Protein AF-A0A935FIL4-F1 (afdb_monomer)

Structure (mmCIF, N/CA/C/O backbone):
data_AF-A0A935FIL4-F1
#
_entry.id   AF-A0A935FIL4-F1
#
loop_
_atom_site.group_PDB
_atom_site.id
_atom_site.type_symbol
_atom_site.label_atom_id
_atom_site.label_alt_id
_atom_site.label_comp_id
_atom_site.label_asym_id
_atom_site.label_entity_id
_atom_site.label_seq_id
_atom_site.pdbx_PDB_ins_code
_atom_site.Cartn_x
_atom_site.Cartn_y
_atom_site.Cartn_z
_atom_site.occupancy
_atom_site.B_iso_or_equiv
_atom_site.auth_seq_id
_atom_site.auth_comp_id
_atom_site.auth_asym_id
_atom_site.auth_atom_id
_atom_site.pdbx_PDB_model_num
ATOM 1 N N . MET A 1 1 ? 14.443 2.034 -23.761 1.00 51.94 1 MET A N 1
ATOM 2 C CA . MET A 1 1 ? 15.794 1.914 -24.346 1.00 51.94 1 MET A CA 1
ATOM 3 C C . MET A 1 1 ? 15.683 1.045 -25.595 1.00 51.94 1 MET A C 1
ATOM 5 O O . MET A 1 1 ? 15.035 0.009 -25.511 1.00 51.94 1 MET A O 1
ATOM 9 N N . ARG A 1 2 ? 16.172 1.490 -26.761 1.00 58.38 2 ARG A N 1
ATOM 10 C CA . ARG A 1 2 ? 16.158 0.664 -27.987 1.00 58.38 2 ARG A CA 1
ATOM 11 C C . ARG A 1 2 ? 17.306 -0.360 -27.886 1.00 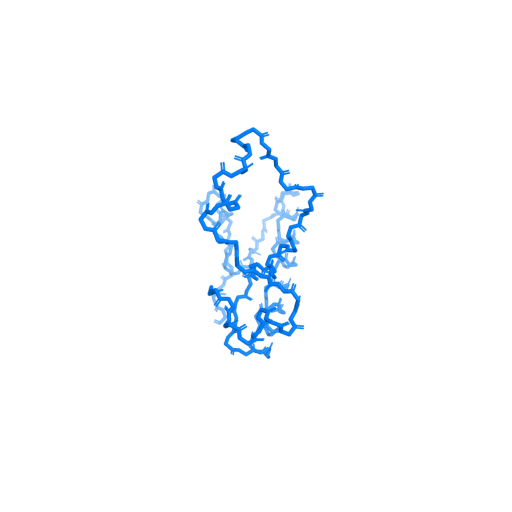58.38 2 ARG A C 1
ATOM 13 O O . ARG A 1 2 ? 18.395 0.067 -27.512 1.00 58.38 2 ARG A O 1
ATOM 20 N N . PRO A 1 3 ? 17.091 -1.656 -28.186 1.00 69.00 3 PRO A N 1
ATOM 21 C CA . PRO A 1 3 ? 18.144 -2.673 -28.083 1.00 69.00 3 PRO A CA 1
ATOM 22 C C . PRO A 1 3 ? 19.322 -2.333 -28.999 1.00 69.00 3 PRO A C 1
ATOM 24 O O . PRO A 1 3 ? 19.115 -1.733 -30.060 1.00 69.00 3 PRO A O 1
ATOM 27 N N . SER A 1 4 ? 20.541 -2.711 -28.617 1.00 77.38 4 SER A N 1
ATOM 28 C CA . SER A 1 4 ? 21.748 -2.459 -29.420 1.00 77.38 4 SER A CA 1
ATOM 29 C C . SER A 1 4 ? 21.718 -3.237 -30.751 1.00 77.38 4 SER A C 1
ATOM 31 O O . SER A 1 4 ? 20.958 -4.191 -30.919 1.00 77.38 4 SER A O 1
ATOM 33 N N . SER A 1 5 ? 22.523 -2.840 -31.748 1.00 76.75 5 SER A N 1
ATOM 34 C CA . SER A 1 5 ? 22.535 -3.526 -33.060 1.00 76.75 5 SER A CA 1
ATOM 35 C C . SER A 1 5 ? 22.870 -5.020 -32.936 1.00 76.75 5 SER A C 1
ATOM 37 O O . SER A 1 5 ? 22.228 -5.863 -33.561 1.00 76.75 5 SER A O 1
ATOM 39 N N . ARG A 1 6 ? 23.813 -5.348 -32.045 1.00 78.94 6 ARG A N 1
ATOM 40 C CA . ARG A 1 6 ? 24.246 -6.724 -31.769 1.00 78.94 6 ARG A CA 1
ATOM 41 C C . ARG A 1 6 ? 23.154 -7.550 -31.085 1.00 78.94 6 ARG A C 1
ATOM 43 O O . ARG A 1 6 ? 22.956 -8.707 -31.438 1.00 78.94 6 ARG A O 1
ATOM 50 N N . GLU A 1 7 ? 22.410 -6.961 -30.149 1.00 80.75 7 GLU A N 1
ATOM 51 C CA . GLU A 1 7 ? 21.262 -7.625 -29.508 1.00 80.75 7 GLU A CA 1
ATOM 52 C C . GLU A 1 7 ? 20.149 -7.950 -30.503 1.00 80.75 7 GLU A C 1
ATOM 54 O O . GLU A 1 7 ? 19.540 -9.017 -30.426 1.00 80.75 7 GLU A O 1
ATOM 59 N N . ARG A 1 8 ? 19.886 -7.049 -31.458 1.00 81.88 8 ARG A N 1
ATOM 60 C CA . ARG A 1 8 ? 18.891 -7.287 -32.509 1.00 81.88 8 ARG A CA 1
ATOM 61 C C . ARG A 1 8 ? 19.303 -8.435 -33.423 1.00 81.88 8 ARG A C 1
ATOM 63 O O . ARG A 1 8 ? 18.491 -9.324 -33.647 1.00 81.88 8 ARG A O 1
ATOM 70 N N . GLN A 1 9 ? 20.562 -8.451 -33.865 1.00 80.06 9 GLN A N 1
ATOM 71 C CA . GLN A 1 9 ? 21.111 -9.528 -34.696 1.00 80.06 9 GLN A CA 1
ATOM 72 C C . GLN A 1 9 ? 21.028 -10.890 -33.998 1.00 80.06 9 GLN A C 1
ATOM 74 O O . GLN A 1 9 ? 20.522 -11.840 -34.585 1.00 80.06 9 GLN A O 1
ATOM 79 N N . ARG A 1 10 ? 21.436 -10.976 -32.723 1.00 81.69 10 ARG A N 1
ATOM 80 C CA . ARG A 1 10 ? 21.333 -12.216 -31.930 1.00 81.69 10 ARG A CA 1
ATOM 81 C C . ARG A 1 10 ? 19.894 -12.700 -31.758 1.00 81.69 10 ARG A C 1
ATOM 83 O O . ARG A 1 10 ? 19.658 -13.897 -31.719 1.00 81.69 10 ARG A O 1
ATOM 90 N N . ALA A 1 11 ? 18.943 -11.775 -31.662 1.00 81.00 11 ALA A N 1
ATOM 91 C CA . ALA A 1 11 ? 17.521 -12.083 -31.552 1.00 81.00 11 ALA A CA 1
ATOM 92 C C . ALA A 1 11 ? 16.814 -12.241 -32.915 1.00 81.00 11 ALA A C 1
ATOM 94 O O . ALA A 1 11 ? 15.587 -12.267 -32.941 1.00 81.00 11 ALA A O 1
ATOM 95 N N . GLY A 1 12 ? 17.549 -12.261 -34.037 1.00 81.31 12 GLY A N 1
ATOM 96 C CA . GLY A 1 12 ? 16.982 -12.385 -35.386 1.00 81.31 12 GLY A CA 1
ATOM 97 C C . GLY A 1 12 ? 16.095 -11.211 -35.825 1.00 81.31 12 GLY A C 1
ATOM 98 O O . GLY A 1 12 ? 15.312 -11.340 -36.760 1.00 81.31 12 GLY A O 1
ATOM 99 N N . ARG A 1 13 ? 16.180 -10.057 -35.152 1.00 80.06 13 ARG A N 1
ATOM 100 C CA . ARG A 1 13 ? 15.348 -8.876 -35.428 1.00 80.06 13 ARG A CA 1
ATOM 101 C C . ARG A 1 13 ? 16.076 -7.915 -36.367 1.00 80.06 13 ARG A C 1
ATOM 103 O O . ARG A 1 13 ? 17.179 -7.464 -36.064 1.00 80.06 13 ARG A O 1
ATOM 110 N N . SER A 1 14 ? 15.439 -7.534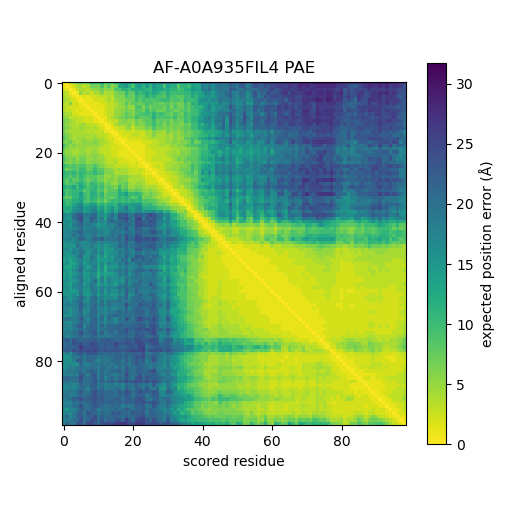 -37.472 1.00 83.44 14 SER A N 1
ATOM 111 C CA . SER A 1 14 ? 15.957 -6.538 -38.421 1.00 83.44 14 SER A CA 1
ATOM 112 C C . SER A 1 14 ? 15.272 -5.179 -38.266 1.00 83.44 14 SER A C 1
ATOM 114 O O . SER A 1 14 ? 14.104 -5.095 -37.893 1.00 83.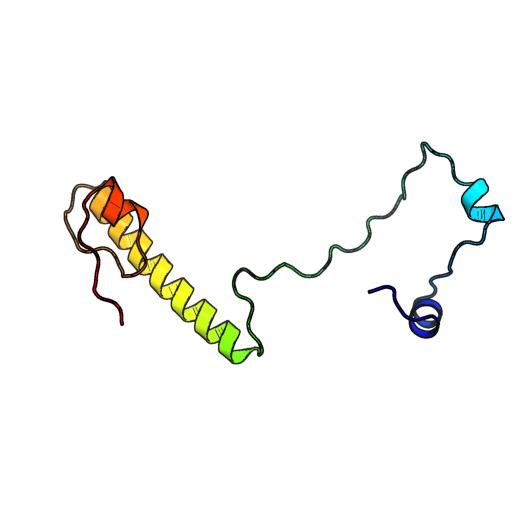44 14 SER A O 1
ATOM 116 N N . VAL A 1 15 ? 15.985 -4.098 -38.595 1.00 85.19 15 VAL A N 1
ATOM 117 C CA . VAL A 1 15 ? 15.388 -2.760 -38.734 1.00 85.19 15 VAL A CA 1
ATOM 118 C C . VAL A 1 15 ? 14.875 -2.614 -40.163 1.00 85.19 15 VAL A C 1
ATOM 120 O O . VAL A 1 15 ? 15.626 -2.852 -41.106 1.00 85.19 15 VAL A O 1
ATOM 123 N N . LEU A 1 16 ? 13.609 -2.231 -40.325 1.00 86.31 16 LEU A N 1
ATOM 124 C CA . LEU A 1 16 ? 13.025 -2.017 -41.648 1.00 86.31 16 LEU A CA 1
ATOM 125 C C . LEU A 1 16 ? 13.654 -0.794 -42.325 1.00 86.31 16 LEU A C 1
ATOM 127 O O . LEU A 1 16 ? 13.789 0.270 -41.719 1.00 86.31 16 LEU A O 1
ATOM 131 N N . GLY A 1 17 ? 14.012 -0.940 -43.599 1.00 88.00 17 GLY A N 1
ATOM 132 C CA . GLY A 1 17 ? 14.500 0.166 -44.425 1.00 88.00 17 GLY A CA 1
ATOM 133 C C . GLY A 1 17 ? 13.360 0.998 -45.024 1.00 88.00 17 GLY A C 1
ATOM 134 O O . GLY A 1 17 ? 12.221 0.538 -45.114 1.00 88.00 17 GLY A O 1
ATOM 135 N N . ARG A 1 18 ? 13.674 2.199 -45.532 1.00 92.06 18 ARG A N 1
ATOM 136 C CA . ARG A 1 18 ? 12.708 3.151 -46.129 1.00 92.06 18 ARG A CA 1
ATOM 137 C C . ARG A 1 18 ? 11.680 2.492 -47.062 1.00 92.06 18 ARG A C 1
ATOM 139 O O . ARG A 1 18 ? 10.485 2.708 -46.906 1.00 92.06 18 ARG A O 1
ATOM 146 N N . ARG A 1 19 ? 12.127 1.662 -48.015 1.00 90.75 19 ARG A N 1
ATOM 147 C CA . ARG A 1 19 ? 11.243 0.979 -48.987 1.00 90.75 19 ARG A CA 1
ATOM 148 C C . ARG A 1 19 ? 10.251 0.009 -48.340 1.00 90.75 19 ARG A C 1
ATOM 150 O O . ARG A 1 19 ? 9.196 -0.247 -48.902 1.00 90.75 19 ARG A O 1
ATOM 157 N N . GLN A 1 20 ? 10.609 -0.604 -47.216 1.00 86.38 20 GLN A N 1
ATOM 158 C CA . GLN A 1 20 ? 9.718 -1.520 -46.502 1.00 86.38 20 GLN A CA 1
ATOM 159 C C . GLN A 1 20 ? 8.694 -0.749 -45.674 1.00 86.38 20 GLN A C 1
ATOM 161 O O . GLN A 1 20 ? 7.535 -1.137 -45.679 1.00 86.38 20 GLN A O 1
ATOM 166 N N . VAL A 1 21 ? 9.091 0.371 -45.063 1.00 87.19 21 VAL A N 1
ATOM 167 C CA . VAL A 1 21 ? 8.169 1.271 -44.350 1.00 87.19 21 VAL A CA 1
ATOM 168 C C . VAL A 1 21 ? 7.104 1.822 -45.298 1.00 87.19 21 VAL A C 1
ATOM 170 O O . VAL A 1 21 ? 5.922 1.729 -45.005 1.00 87.19 21 VAL A O 1
ATOM 173 N N . LEU A 1 22 ? 7.504 2.309 -46.477 1.00 90.75 22 LEU A N 1
ATOM 174 C CA . LEU A 1 22 ? 6.564 2.856 -47.466 1.00 90.75 22 LEU A CA 1
ATOM 175 C C . LEU A 1 22 ? 5.602 1.814 -48.061 1.00 90.75 22 LEU A C 1
ATOM 177 O O . LEU A 1 22 ? 4.588 2.190 -48.635 1.00 90.75 22 LEU A O 1
ATOM 181 N N . ARG A 1 23 ? 5.914 0.517 -47.948 1.00 90.62 23 ARG A N 1
ATOM 182 C CA . ARG A 1 23 ? 5.025 -0.573 -48.381 1.00 90.62 23 ARG A CA 1
ATOM 183 C C . ARG A 1 23 ? 4.014 -0.988 -47.313 1.00 90.62 23 ARG A C 1
ATOM 185 O O . ARG A 1 23 ? 3.138 -1.794 -47.610 1.00 90.62 23 ARG A O 1
ATOM 192 N N . GLN A 1 24 ? 4.135 -0.493 -46.081 1.00 88.94 24 GLN A N 1
ATOM 193 C CA . GLN A 1 24 ? 3.165 -0.794 -45.033 1.00 88.94 24 GLN A CA 1
ATOM 194 C C . GLN A 1 24 ? 1.870 -0.027 -45.295 1.00 88.94 24 GLN A C 1
ATOM 196 O O . GLN A 1 24 ? 1.885 1.172 -45.560 1.00 88.94 24 GLN A O 1
ATOM 201 N N . SER A 1 25 ? 0.741 -0.728 -45.209 1.00 87.69 25 SER A N 1
ATOM 202 C CA . SER A 1 25 ? -0.571 -0.090 -45.277 1.00 87.69 25 SER A CA 1
ATOM 203 C C . SER A 1 25 ? -0.847 0.665 -43.980 1.00 87.69 25 SER A C 1
ATOM 205 O O . SER A 1 25 ? -0.645 0.120 -42.892 1.00 87.69 25 SER A O 1
ATOM 207 N N . ALA A 1 26 ? -1.382 1.882 -44.096 1.00 85.31 26 ALA A N 1
ATOM 208 C CA . ALA A 1 26 ? -1.806 2.693 -42.955 1.00 85.31 26 ALA A CA 1
ATOM 209 C C . ALA A 1 26 ? -2.925 2.035 -42.125 1.00 85.31 26 ALA A C 1
ATOM 211 O O . ALA A 1 26 ? -3.092 2.362 -40.955 1.00 85.31 26 ALA A O 1
ATOM 212 N N . PHE A 1 27 ? -3.663 1.091 -42.716 1.00 90.12 27 PHE A N 1
ATOM 213 C CA . PHE A 1 27 ? -4.745 0.353 -42.057 1.00 90.12 27 PHE A CA 1
ATOM 214 C C . PHE A 1 27 ? -4.311 -1.024 -41.540 1.00 90.12 27 PHE A C 1
ATOM 216 O O . PHE A 1 27 ? -5.121 -1.754 -40.973 1.00 90.12 27 PHE A O 1
ATOM 223 N N . SER A 1 28 ? -3.052 -1.415 -41.759 1.00 85.69 28 SER A N 1
ATOM 224 C CA . SER A 1 28 ? -2.546 -2.695 -41.264 1.00 85.69 28 SER A CA 1
ATOM 225 C C . SER A 1 28 ? -2.165 -2.614 -39.788 1.00 85.69 28 SER A C 1
ATOM 227 O O . SER A 1 28 ? -1.712 -1.581 -39.299 1.00 85.69 28 SER A O 1
ATOM 229 N N . SER A 1 29 ? -2.318 -3.734 -39.086 1.00 79.75 29 SER A N 1
ATOM 230 C CA . SER A 1 29 ? -1.892 -3.894 -37.699 1.00 79.75 29 SER A CA 1
ATOM 231 C C . SER A 1 29 ? -0.974 -5.116 -37.584 1.00 79.75 29 SER A C 1
ATOM 233 O O . SER A 1 29 ? -1.146 -6.072 -38.349 1.00 79.75 29 SER A O 1
ATOM 235 N N . PRO A 1 30 ? 0.015 -5.124 -36.672 1.00 81.50 30 PRO A N 1
ATOM 236 C CA . PRO A 1 30 ? 0.847 -6.297 -36.437 1.00 81.50 30 PRO A CA 1
ATOM 237 C C . PRO A 1 30 ? -0.005 -7.508 -36.034 1.00 81.50 30 PRO A C 1
ATOM 239 O O . PRO A 1 30 ? -0.817 -7.421 -35.117 1.00 81.50 30 PRO A O 1
ATOM 242 N N . GLY A 1 31 ? 0.227 -8.661 -36.665 1.00 81.50 31 GLY A N 1
ATOM 243 C CA . GLY A 1 31 ? -0.445 -9.919 -36.304 1.00 81.50 31 GLY A CA 1
ATOM 244 C C . GLY A 1 31 ? 0.044 -10.543 -34.989 1.00 81.50 31 GLY A C 1
ATOM 245 O O . GLY A 1 31 ? -0.502 -11.541 -34.536 1.00 81.50 31 GLY A O 1
ATOM 246 N N . SER A 1 32 ? 1.083 -9.972 -34.375 1.00 79.88 32 SER A N 1
ATOM 247 C CA . SER A 1 32 ? 1.700 -10.461 -33.142 1.00 79.88 32 SER A CA 1
ATOM 248 C C . SER A 1 32 ? 1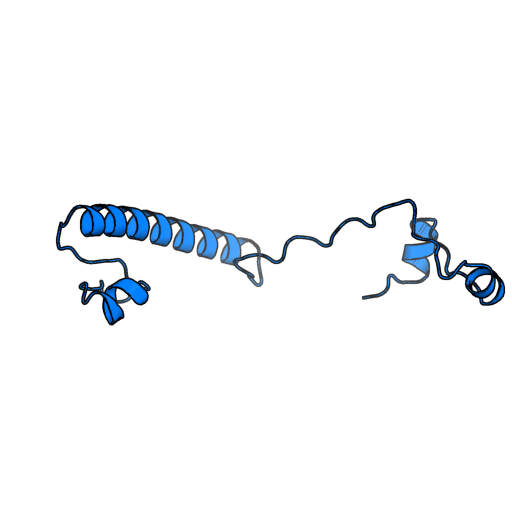.692 -9.389 -32.059 1.00 79.88 32 SER A C 1
ATOM 250 O O . SER A 1 32 ? 2.021 -8.233 -32.330 1.00 79.88 32 SER A O 1
ATOM 252 N N . CYS A 1 33 ? 1.426 -9.780 -30.815 1.00 77.75 33 CYS A N 1
ATOM 253 C CA . CYS A 1 33 ? 1.581 -8.898 -29.663 1.00 77.75 33 CYS A CA 1
ATOM 254 C C . CYS A 1 33 ? 3.025 -8.926 -29.143 1.00 77.75 33 CYS A C 1
ATOM 256 O O . CYS A 1 33 ? 3.566 -9.992 -28.853 1.00 77.75 33 CYS A O 1
ATOM 258 N N . GLU A 1 34 ? 3.640 -7.754 -28.971 1.00 77.62 34 GLU A N 1
ATOM 259 C CA . GLU A 1 34 ? 4.914 -7.654 -28.257 1.00 77.62 34 GLU A CA 1
ATOM 260 C C . GLU A 1 34 ? 4.702 -7.996 -26.766 1.00 77.62 34 GLU A C 1
ATOM 262 O O . GLU A 1 34 ? 3.707 -7.551 -26.176 1.00 77.62 34 GLU A O 1
ATOM 267 N N . PRO A 1 35 ? 5.608 -8.763 -26.123 1.00 75.12 35 PRO A N 1
ATOM 268 C CA . PRO A 1 35 ? 5.528 -9.020 -24.692 1.00 75.12 35 PRO A CA 1
ATOM 269 C C . PRO A 1 35 ? 5.476 -7.707 -23.910 1.00 75.12 35 PRO A C 1
ATOM 271 O O . PRO A 1 35 ? 6.332 -6.831 -24.071 1.00 75.12 35 PRO A O 1
ATOM 274 N N . ARG A 1 36 ? 4.474 -7.559 -23.035 1.00 75.50 36 ARG A N 1
ATOM 275 C CA . ARG A 1 36 ? 4.390 -6.379 -22.170 1.00 75.50 36 ARG A CA 1
ATOM 276 C C . ARG A 1 36 ? 5.618 -6.328 -21.262 1.00 75.50 36 ARG A C 1
ATOM 278 O O . ARG A 1 36 ? 6.104 -7.352 -20.784 1.00 75.50 36 ARG A O 1
ATOM 285 N N . ARG A 1 37 ? 6.121 -5.116 -21.024 1.00 72.62 37 ARG A N 1
ATOM 286 C CA . ARG A 1 37 ? 7.225 -4.890 -20.083 1.00 72.62 37 ARG A CA 1
ATOM 287 C C . ARG A 1 37 ? 6.836 -5.404 -18.691 1.00 72.62 37 ARG A C 1
ATOM 289 O O . ARG A 1 37 ? 5.656 -5.414 -18.343 1.00 72.62 37 ARG A O 1
ATOM 296 N N . GLN A 1 38 ? 7.847 -5.819 -17.925 1.00 62.16 38 GLN A N 1
ATOM 297 C CA . GLN A 1 38 ? 7.713 -6.291 -16.543 1.00 62.16 38 GLN A CA 1
ATOM 298 C C . GLN A 1 38 ? 6.837 -5.333 -15.707 1.00 62.16 38 GLN A C 1
ATOM 300 O O . GLN A 1 38 ? 6.869 -4.120 -15.941 1.00 62.16 38 GLN A O 1
ATOM 305 N N . PRO A 1 39 ? 6.059 -5.856 -14.742 1.00 57.16 39 PRO A N 1
ATOM 306 C CA . PRO A 1 39 ? 5.098 -5.071 -13.977 1.00 57.16 39 PRO A CA 1
ATOM 307 C C . PRO A 1 39 ? 5.757 -3.874 -13.284 1.00 57.16 39 PRO A C 1
ATOM 309 O O . PRO A 1 39 ? 6.820 -4.011 -12.682 1.00 57.16 39 PRO A O 1
ATOM 312 N N . SER A 1 40 ? 5.088 -2.715 -13.332 1.00 60.31 40 SER A N 1
ATOM 313 C CA . SER A 1 40 ? 5.428 -1.553 -12.505 1.00 60.31 40 SER A CA 1
ATOM 314 C C . SER A 1 40 ? 5.170 -1.930 -11.042 1.00 60.31 40 SER A C 1
ATOM 316 O O . SER A 1 40 ? 4.012 -2.153 -10.669 1.00 60.31 40 SER A O 1
ATOM 318 N N . PRO A 1 41 ? 6.213 -2.140 -10.222 1.00 70.75 41 PRO A N 1
ATOM 319 C CA . PRO A 1 41 ? 6.025 -2.744 -8.918 1.00 70.75 41 PRO A CA 1
ATOM 320 C C . PRO A 1 41 ? 5.339 -1.742 -7.984 1.00 70.75 41 PRO A C 1
ATOM 322 O O . PRO A 1 41 ? 5.784 -0.608 -7.855 1.00 70.75 41 PRO A O 1
ATOM 325 N N . ARG A 1 42 ? 4.298 -2.184 -7.261 1.00 75.56 42 ARG A N 1
ATOM 326 C CA . ARG A 1 42 ? 3.634 -1.384 -6.207 1.00 75.56 42 ARG A CA 1
ATOM 327 C C . ARG A 1 42 ? 4.623 -0.845 -5.163 1.00 75.56 42 ARG A C 1
ATOM 329 O O . ARG A 1 42 ? 4.380 0.197 -4.571 1.00 75.56 42 ARG A O 1
ATOM 336 N N . VAL A 1 43 ? 5.722 -1.566 -4.951 1.00 81.94 43 VAL A N 1
ATOM 337 C CA . VAL A 1 43 ? 6.863 -1.140 -4.142 1.00 81.94 43 VAL A CA 1
ATOM 338 C C . VAL A 1 43 ? 8.123 -1.307 -4.984 1.00 81.94 43 VAL A C 1
ATOM 340 O O . VAL A 1 43 ? 8.536 -2.438 -5.275 1.00 81.94 43 VAL A O 1
ATOM 343 N N . ALA A 1 44 ? 8.710 -0.185 -5.395 1.00 80.31 44 ALA A N 1
ATOM 344 C CA . ALA A 1 44 ? 10.052 -0.146 -5.959 1.00 80.31 44 ALA A CA 1
ATOM 345 C C . ALA A 1 44 ? 11.081 -0.166 -4.817 1.00 80.31 44 ALA A C 1
ATOM 347 O O . ALA A 1 44 ? 10.866 0.442 -3.773 1.00 80.31 44 ALA A O 1
ATOM 348 N N . GLY A 1 45 ? 12.193 -0.874 -5.005 1.00 79.31 45 GLY A N 1
ATOM 349 C CA . GLY A 1 45 ? 13.291 -0.917 -4.042 1.00 79.31 45 GLY A CA 1
ATOM 350 C C . GLY A 1 45 ? 14.622 -1.025 -4.773 1.00 79.31 45 GLY A C 1
ATOM 351 O O . GLY A 1 45 ? 14.698 -1.703 -5.797 1.00 79.31 45 GLY A O 1
ATOM 352 N N . GLY A 1 46 ? 15.658 -0.359 -4.255 1.00 81.00 46 GLY A N 1
ATOM 353 C CA . GLY A 1 46 ? 17.002 -0.370 -4.851 1.00 81.00 46 GLY A CA 1
ATOM 354 C C . GLY A 1 46 ? 17.685 -1.742 -4.814 1.00 81.00 46 GLY A C 1
ATOM 355 O O . GLY A 1 46 ? 18.620 -1.989 -5.566 1.00 81.00 46 GLY A O 1
ATOM 356 N N . ASN A 1 47 ? 17.197 -2.658 -3.973 1.00 86.31 47 ASN A N 1
ATOM 357 C CA . ASN A 1 47 ? 17.617 -4.053 -3.942 1.00 86.31 47 ASN A CA 1
ATOM 358 C C . ASN A 1 47 ? 16.439 -4.981 -3.573 1.00 86.31 47 ASN A C 1
ATOM 360 O O . ASN A 1 47 ? 15.377 -4.537 -3.122 1.00 86.31 47 ASN A O 1
ATOM 364 N N . LYS A 1 48 ? 16.629 -6.291 -3.779 1.00 86.31 48 LYS A N 1
ATOM 365 C CA . LYS A 1 48 ? 15.599 -7.319 -3.544 1.00 86.31 48 LYS A CA 1
ATOM 366 C C . LYS A 1 48 ? 15.143 -7.375 -2.081 1.00 86.31 48 LYS A C 1
ATOM 368 O O . LYS A 1 48 ? 13.949 -7.528 -1.838 1.00 86.31 48 LYS A O 1
ATOM 373 N N . TRP A 1 49 ? 16.065 -7.247 -1.131 1.00 91.25 49 TRP A N 1
ATOM 374 C CA . TRP A 1 49 ? 15.783 -7.385 0.301 1.00 91.25 49 TRP A CA 1
ATOM 375 C C . TRP A 1 49 ? 14.936 -6.237 0.840 1.00 91.25 49 TRP A C 1
ATOM 377 O O . TRP A 1 49 ? 13.883 -6.488 1.419 1.00 91.25 49 TRP A O 1
ATOM 387 N N . ALA A 1 50 ? 15.313 -4.997 0.529 1.00 88.81 50 ALA A N 1
ATOM 388 C CA . ALA A 1 50 ? 14.543 -3.803 0.867 1.00 88.81 50 ALA A CA 1
ATOM 389 C C . ALA A 1 50 ? 13.116 -3.881 0.308 1.00 88.81 50 ALA A C 1
ATOM 391 O O . ALA A 1 50 ? 12.148 -3.494 0.961 1.00 88.81 50 ALA A O 1
ATOM 392 N N . ARG A 1 51 ? 12.959 -4.449 -0.895 1.00 90.31 51 ARG A N 1
ATOM 393 C CA . ARG A 1 51 ? 11.635 -4.669 -1.482 1.00 90.31 51 ARG A CA 1
ATOM 394 C C . ARG A 1 51 ? 10.830 -5.733 -0.733 1.00 90.31 51 ARG A C 1
ATOM 396 O O . ARG A 1 51 ? 9.638 -5.531 -0.525 1.00 90.31 51 ARG A O 1
ATOM 403 N N . ILE A 1 52 ? 11.442 -6.856 -0.357 1.00 91.00 52 ILE A N 1
ATOM 404 C CA . ILE A 1 52 ? 10.764 -7.914 0.413 1.00 91.00 52 ILE A CA 1
ATOM 405 C C . ILE A 1 52 ? 10.297 -7.366 1.762 1.00 91.00 52 ILE A C 1
ATOM 407 O O . ILE A 1 52 ? 9.143 -7.567 2.133 1.00 91.00 52 ILE A O 1
ATOM 411 N N . GLU A 1 53 ? 11.156 -6.624 2.454 1.00 93.38 53 GLU A N 1
ATOM 412 C CA . GLU A 1 53 ? 10.834 -6.017 3.741 1.00 93.38 53 GLU A CA 1
ATOM 413 C C . GLU A 1 53 ? 9.678 -5.014 3.624 1.00 93.38 53 GLU A C 1
ATOM 415 O O . GLU A 1 53 ? 8.700 -5.088 4.368 1.00 93.38 53 GLU A O 1
ATOM 420 N N . ALA A 1 54 ? 9.732 -4.120 2.637 1.00 92.00 54 ALA A N 1
ATOM 421 C CA . ALA A 1 54 ? 8.666 -3.152 2.408 1.00 92.00 54 ALA A CA 1
ATOM 422 C C . ALA A 1 54 ? 7.332 -3.824 2.021 1.00 92.00 54 ALA A C 1
ATOM 424 O O . ALA A 1 54 ? 6.268 -3.386 2.462 1.00 92.00 54 ALA A O 1
ATOM 425 N N . LEU A 1 55 ? 7.367 -4.923 1.259 1.00 93.00 55 LEU A N 1
ATOM 426 C CA . LEU A 1 55 ? 6.175 -5.729 0.976 1.00 93.00 55 LEU A CA 1
ATOM 427 C C . LEU A 1 55 ? 5.624 -6.413 2.233 1.00 93.00 55 LEU A C 1
ATOM 429 O O . LEU A 1 55 ? 4.404 -6.473 2.394 1.00 93.00 55 LEU A O 1
ATOM 433 N N . ALA A 1 56 ? 6.490 -6.900 3.124 1.00 94.00 56 ALA A N 1
ATOM 434 C CA . ALA A 1 56 ? 6.076 -7.493 4.392 1.00 94.00 56 ALA A CA 1
ATOM 435 C C . ALA A 1 56 ? 5.381 -6.456 5.288 1.00 94.00 56 ALA A C 1
ATOM 437 O O . ALA A 1 56 ? 4.264 -6.700 5.743 1.00 94.00 56 ALA A O 1
ATOM 438 N N . ARG A 1 57 ? 5.972 -5.262 5.445 1.00 92.69 57 ARG A N 1
ATOM 439 C CA . ARG A 1 57 ? 5.365 -4.142 6.190 1.00 92.69 57 ARG A CA 1
ATOM 440 C C . ARG A 1 57 ? 4.004 -3.749 5.612 1.00 92.69 57 ARG A C 1
ATOM 442 O O . ARG A 1 57 ? 3.032 -3.621 6.353 1.00 92.69 57 ARG A O 1
ATOM 449 N N . LEU A 1 58 ? 3.913 -3.627 4.285 1.00 92.94 58 LEU A N 1
ATOM 450 C CA . LEU A 1 58 ? 2.656 -3.308 3.605 1.00 92.94 58 LEU A CA 1
ATOM 451 C C . LEU A 1 58 ? 1.589 -4.381 3.846 1.00 92.94 58 LEU A C 1
ATOM 453 O O . LEU A 1 58 ? 0.427 -4.053 4.079 1.00 92.94 58 LEU A O 1
ATOM 457 N N . ARG A 1 59 ? 1.966 -5.661 3.796 1.00 95.00 59 ARG A N 1
ATOM 458 C CA . ARG A 1 59 ? 1.041 -6.769 4.052 1.00 95.00 59 ARG A CA 1
ATOM 459 C C . ARG A 1 59 ? 0.500 -6.719 5.482 1.00 95.00 59 ARG A C 1
ATOM 461 O O . ARG A 1 59 ? -0.711 -6.849 5.648 1.00 95.00 59 ARG A O 1
ATOM 468 N N . SER A 1 60 ? 1.358 -6.491 6.476 1.00 94.75 60 SER A N 1
ATOM 469 C CA . SER A 1 60 ? 0.940 -6.358 7.878 1.00 94.75 60 SER A CA 1
ATOM 470 C C . SER A 1 60 ? 0.005 -5.165 8.084 1.00 94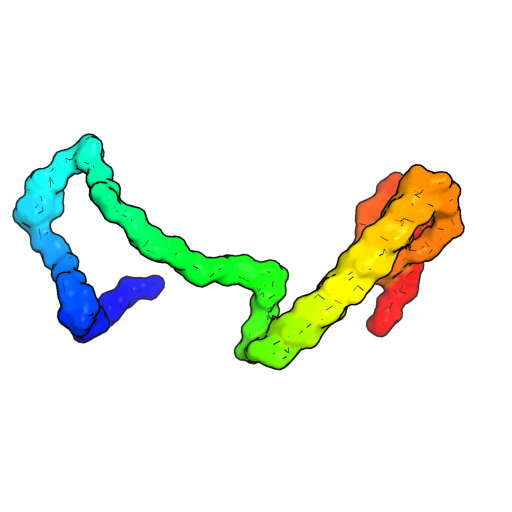.75 60 SER A C 1
ATOM 472 O O . SER A 1 60 ? -1.047 -5.316 8.702 1.00 94.75 60 SER A O 1
ATOM 474 N N . PHE A 1 61 ? 0.321 -4.009 7.488 1.00 94.50 61 PHE A N 1
ATOM 475 C CA . PHE A 1 61 ? -0.557 -2.836 7.526 1.00 94.50 61 PHE A CA 1
ATOM 476 C C . PHE A 1 61 ? -1.939 -3.127 6.920 1.00 94.50 61 PHE A C 1
ATOM 478 O O . PHE A 1 61 ? -2.960 -2.820 7.531 1.00 94.50 61 PHE A O 1
ATOM 485 N N . LEU A 1 62 ? -1.992 -3.751 5.737 1.00 95.62 62 LEU A N 1
ATOM 486 C CA . LEU A 1 62 ? -3.257 -4.052 5.060 1.00 95.62 62 LEU A CA 1
ATOM 487 C C . LEU A 1 62 ? -4.121 -5.053 5.833 1.00 95.62 62 LEU A C 1
ATOM 489 O O . LEU A 1 62 ? -5.345 -4.933 5.794 1.00 95.62 62 LEU A O 1
ATOM 493 N N . ALA A 1 63 ? -3.506 -6.027 6.509 1.00 95.81 63 ALA A N 1
ATOM 494 C CA . ALA A 1 63 ? -4.223 -6.966 7.366 1.00 95.81 63 ALA A CA 1
ATOM 495 C C . ALA A 1 63 ? -4.885 -6.229 8.541 1.00 95.81 63 ALA A C 1
ATOM 497 O O . ALA A 1 63 ? -6.110 -6.262 8.658 1.00 95.81 63 ALA A O 1
ATOM 498 N N . GLY A 1 64 ? -4.106 -5.460 9.311 1.00 94.69 64 GLY A N 1
ATOM 499 C CA . GLY A 1 64 ? -4.635 -4.695 10.445 1.00 94.69 64 GLY A CA 1
ATOM 500 C C . GLY A 1 64 ? -5.669 -3.644 10.030 1.00 94.69 64 GLY A C 1
ATOM 501 O O . GLY A 1 64 ? -6.685 -3.468 10.698 1.00 94.69 64 GLY A O 1
ATOM 502 N N . TYR A 1 65 ? -5.469 -2.977 8.888 1.00 95.06 65 TYR A N 1
ATOM 503 C CA . TYR A 1 65 ? -6.443 -2.012 8.372 1.00 95.06 65 TYR A CA 1
ATOM 504 C C . TYR A 1 65 ? -7.766 -2.690 8.011 1.00 95.06 65 TYR A C 1
ATOM 506 O O . TYR A 1 65 ? -8.828 -2.156 8.319 1.00 95.06 65 TYR A O 1
ATOM 514 N N . ARG A 1 66 ? -7.726 -3.866 7.368 1.00 95.38 66 ARG A N 1
ATOM 515 C CA . ARG A 1 66 ? -8.944 -4.607 7.006 1.00 95.38 66 ARG A CA 1
ATOM 516 C C . ARG A 1 66 ? -9.726 -5.046 8.233 1.00 95.38 66 ARG A C 1
ATOM 518 O O . ARG A 1 66 ? -10.942 -4.887 8.240 1.00 95.38 66 ARG A O 1
ATOM 525 N N . GLU A 1 67 ? -9.046 -5.561 9.251 1.00 94.69 67 GLU A N 1
ATOM 526 C CA . GLU A 1 67 ? -9.682 -5.940 10.514 1.00 94.69 67 GLU A CA 1
ATOM 527 C C . GLU A 1 67 ? -10.334 -4.729 11.185 1.00 94.69 67 GLU A C 1
ATOM 529 O O . GLU A 1 67 ? -11.531 -4.756 11.471 1.00 94.69 67 GLU A O 1
ATOM 534 N N . ALA A 1 68 ? -9.594 -3.626 11.336 1.00 93.94 68 ALA A N 1
ATOM 535 C CA . ALA A 1 68 ? -10.122 -2.399 11.926 1.00 93.94 68 ALA A CA 1
ATOM 536 C C . ALA A 1 68 ? -11.291 -1.814 11.115 1.00 93.94 68 ALA A C 1
ATOM 538 O O . ALA A 1 68 ? -12.269 -1.342 11.691 1.00 93.94 68 ALA A O 1
ATOM 539 N N . TRP A 1 69 ? -11.232 -1.881 9.782 1.00 93.69 69 TRP A N 1
ATOM 540 C CA . TRP A 1 69 ? -12.317 -1.432 8.910 1.00 93.69 69 TRP A CA 1
ATOM 541 C C . TRP A 1 69 ? -13.575 -2.289 9.063 1.00 93.69 69 TRP A C 1
ATOM 543 O O . TRP A 1 69 ? -14.672 -1.737 9.111 1.00 93.69 69 TRP A O 1
ATOM 553 N N . LEU A 1 70 ? -13.442 -3.615 9.171 1.00 94.75 70 LEU A N 1
ATOM 554 C CA . LEU A 1 70 ? -14.581 -4.507 9.408 1.00 94.75 70 LEU A CA 1
ATOM 555 C C . LEU A 1 70 ? -15.233 -4.234 10.765 1.00 94.75 70 LEU A C 1
ATOM 557 O O . LEU A 1 70 ? -16.457 -4.131 10.829 1.00 94.75 70 LEU A O 1
ATOM 561 N N . GLN A 1 71 ? -14.427 -4.055 11.814 1.00 93.19 71 GLN A N 1
ATOM 562 C CA . GLN A 1 71 ? -14.914 -3.703 13.150 1.00 93.19 71 GLN A CA 1
ATOM 563 C C . GLN A 1 71 ? -15.634 -2.352 13.143 1.00 93.19 71 GLN A C 1
ATOM 565 O O . GLN A 1 71 ? -16.766 -2.240 13.610 1.00 93.19 71 GLN A O 1
ATOM 570 N N . TRP A 1 72 ? -15.022 -1.341 12.524 1.00 92.50 72 TRP A N 1
ATOM 571 C CA . TRP A 1 72 ? -15.628 -0.021 12.380 1.00 92.50 72 TRP A CA 1
ATOM 572 C C . TRP A 1 72 ? -16.941 -0.064 11.592 1.00 92.50 72 TRP A C 1
ATOM 574 O O . TRP A 1 72 ? -17.931 0.541 11.999 1.00 92.50 72 TRP A O 1
ATOM 584 N N . ARG A 1 73 ? -16.986 -0.837 10.500 1.00 93.19 73 ARG A N 1
ATOM 585 C CA . ARG A 1 73 ? -18.198 -1.031 9.694 1.00 93.19 73 ARG A CA 1
ATOM 586 C C . ARG A 1 73 ? -19.302 -1.760 10.464 1.00 93.19 73 ARG A C 1
ATOM 588 O O . ARG A 1 73 ? -20.472 -1.504 10.211 1.00 93.19 73 ARG A O 1
ATOM 595 N N . ALA A 1 74 ? -18.940 -2.639 11.396 1.00 94.50 74 ALA A N 1
ATOM 596 C CA . ALA A 1 74 ? -19.871 -3.295 12.313 1.00 94.50 74 ALA A CA 1
ATOM 597 C C . ALA A 1 74 ? -20.331 -2.383 13.472 1.00 94.50 74 ALA A C 1
ATOM 599 O O . ALA A 1 74 ? -21.110 -2.813 14.316 1.00 94.50 74 ALA A O 1
ATOM 600 N N . GLY A 1 75 ? -19.871 -1.127 13.519 1.00 92.06 75 GLY A N 1
ATOM 601 C CA . GLY A 1 75 ? -20.246 -0.139 14.532 1.00 92.06 75 GLY A CA 1
ATOM 602 C C . GLY A 1 75 ? -19.317 -0.093 15.746 1.00 92.06 75 GLY A C 1
ATOM 603 O O . GLY A 1 75 ? -19.480 0.786 16.595 1.00 92.06 75 GLY A O 1
ATOM 604 N N . ALA A 1 76 ? -18.317 -0.976 15.826 1.00 88.25 76 ALA A N 1
ATOM 605 C CA . ALA A 1 76 ? -17.333 -0.939 16.898 1.00 88.25 76 ALA A CA 1
ATOM 606 C C . ALA A 1 76 ? -16.433 0.297 16.754 1.00 88.25 76 ALA A C 1
ATOM 608 O O . ALA A 1 76 ? -15.970 0.651 15.667 1.00 88.25 76 ALA A O 1
ATOM 609 N N . ARG A 1 77 ? -16.164 0.976 17.868 1.00 85.12 77 ARG A N 1
ATOM 610 C CA . ARG A 1 77 ? -15.238 2.111 17.904 1.00 85.12 77 ARG A CA 1
ATOM 611 C C . ARG A 1 77 ? -13.896 1.608 18.416 1.00 85.12 77 ARG A C 1
ATOM 613 O O . ARG A 1 77 ? -13.799 1.127 19.536 1.00 85.12 77 ARG A O 1
ATOM 620 N N . GLY A 1 78 ? -12.880 1.691 17.567 1.00 85.50 78 GLY A N 1
ATOM 621 C CA . GLY A 1 78 ? -11.529 1.229 17.858 1.00 85.50 78 GLY A CA 1
ATOM 622 C C . GLY A 1 78 ? -10.486 2.122 17.202 1.00 85.50 78 GLY A C 1
ATOM 623 O O . GLY A 1 78 ? -10.817 3.098 16.525 1.00 85.50 78 GLY A O 1
ATOM 624 N N . VAL A 1 79 ? -9.218 1.783 17.416 1.00 91.75 79 VAL A N 1
ATOM 625 C CA . VAL A 1 79 ? -8.084 2.500 16.832 1.00 91.75 79 VAL A CA 1
ATOM 626 C C . VAL A 1 79 ? -7.700 1.844 15.506 1.00 91.75 79 VAL A C 1
ATOM 628 O O . VAL A 1 79 ? -7.481 0.636 15.449 1.00 91.75 79 VAL A O 1
ATOM 631 N N . VAL A 1 80 ? -7.610 2.632 14.435 1.00 93.81 80 VAL A N 1
ATOM 632 C CA . VAL A 1 80 ? -7.106 2.164 13.134 1.00 93.81 80 VAL A CA 1
ATOM 633 C C . VAL A 1 80 ? -5.576 2.246 13.082 1.00 93.81 80 VAL A C 1
ATOM 635 O O . VAL A 1 80 ? -4.989 3.107 13.743 1.00 93.81 80 VAL A O 1
ATOM 638 N N . PRO A 1 81 ? -4.894 1.401 12.286 1.00 95.19 81 PRO A N 1
ATOM 639 C CA . PRO A 1 81 ? -3.438 1.442 12.183 1.00 95.19 81 PRO A CA 1
ATOM 640 C C . PRO A 1 81 ? -2.906 2.775 11.647 1.00 95.19 81 PRO A C 1
ATOM 642 O O . PRO A 1 81 ? -3.539 3.415 10.796 1.00 95.19 81 PRO A O 1
ATOM 645 N N . PHE A 1 82 ? -1.697 3.141 12.082 1.00 93.00 82 PHE A N 1
ATOM 646 C CA . PHE A 1 82 ? -0.962 4.292 11.563 1.00 93.00 82 PHE A CA 1
ATOM 647 C C . PHE A 1 82 ? -0.808 4.211 10.038 1.00 93.00 82 PHE A C 1
ATOM 649 O O . PHE A 1 82 ? -0.515 3.151 9.491 1.00 93.00 82 PHE A O 1
ATOM 656 N N . GLY A 1 83 ? -1.015 5.335 9.347 1.00 90.06 83 GLY A N 1
ATOM 657 C CA . GLY A 1 83 ? -1.088 5.400 7.881 1.00 90.06 83 GLY A CA 1
ATOM 658 C C . GLY A 1 83 ? -2.519 5.366 7.330 1.00 90.06 83 GLY A C 1
ATOM 659 O O . GLY A 1 83 ? -2.734 5.622 6.145 1.00 90.06 83 GLY A O 1
ATOM 660 N N . THR A 1 84 ? -3.522 5.132 8.181 1.00 93.75 84 THR A N 1
ATOM 661 C CA . THR A 1 84 ? -4.933 5.240 7.795 1.00 93.75 84 THR A CA 1
ATOM 662 C C . THR A 1 84 ? -5.386 6.703 7.780 1.00 93.75 84 THR A C 1
ATOM 664 O O . THR A 1 84 ? -5.632 7.300 8.826 1.00 93.75 84 THR A O 1
ATOM 667 N N . TYR A 1 85 ? -5.517 7.287 6.586 1.00 92.06 85 TYR A N 1
ATOM 668 C CA . TYR A 1 85 ? -5.923 8.689 6.417 1.00 92.06 85 TYR A CA 1
ATOM 669 C C . TYR A 1 85 ? -7.446 8.878 6.363 1.00 92.06 85 TYR A C 1
ATOM 671 O O . TYR A 1 85 ? -8.004 9.631 7.156 1.00 92.06 85 TYR A O 1
ATOM 679 N N . GLY A 1 86 ? -8.134 8.172 5.458 1.00 90.81 86 GLY A N 1
ATOM 680 C CA . GLY A 1 86 ? -9.547 8.440 5.161 1.00 90.81 86 GLY A CA 1
ATOM 681 C C . GLY A 1 86 ? -10.478 8.259 6.364 1.00 90.81 86 GLY A C 1
ATOM 682 O O . GLY A 1 86 ? -11.283 9.139 6.652 1.00 90.81 86 GLY A O 1
ATOM 683 N N . LEU A 1 87 ? -10.324 7.162 7.117 1.00 90.25 87 LEU A N 1
ATOM 684 C CA . LEU A 1 87 ? -11.125 6.929 8.328 1.00 90.25 87 LEU A CA 1
ATOM 685 C C . LEU A 1 87 ? -10.813 7.938 9.441 1.00 90.25 87 LEU A C 1
ATOM 687 O O . LEU A 1 87 ? -11.715 8.335 10.173 1.00 90.25 87 LEU A O 1
ATOM 691 N N . ARG A 1 88 ? -9.559 8.388 9.558 1.00 92.19 88 ARG A N 1
ATOM 692 C CA . ARG A 1 88 ? -9.176 9.389 10.557 1.00 92.19 88 ARG A CA 1
ATOM 693 C C . ARG A 1 88 ? -9.804 10.745 10.248 1.00 92.19 88 ARG A C 1
ATOM 695 O O . ARG A 1 88 ? -10.403 11.352 11.125 1.00 92.19 88 ARG A O 1
ATOM 702 N N . VAL A 1 89 ? -9.644 11.222 9.015 1.00 92.81 89 VAL A N 1
ATOM 703 C CA . VAL A 1 89 ? -10.007 12.598 8.643 1.00 92.81 89 VAL A CA 1
ATOM 704 C C . VAL A 1 89 ? -11.499 12.744 8.369 1.00 92.81 89 VAL A C 1
ATOM 706 O O . VAL A 1 89 ? -12.101 13.700 8.842 1.00 92.81 89 VAL A O 1
ATOM 709 N N . TYR A 1 90 ? -12.108 11.803 7.646 1.00 92.50 90 TYR A N 1
ATOM 710 C CA . TYR A 1 90 ? -13.506 11.938 7.225 1.00 92.50 90 TYR A CA 1
ATOM 711 C C . TYR A 1 90 ? -14.495 11.251 8.167 1.00 92.50 90 TYR A C 1
ATOM 713 O O . TYR A 1 90 ? -15.637 11.685 8.264 1.00 92.50 90 TYR A O 1
ATOM 721 N N . ALA A 1 91 ? -14.075 10.190 8.863 1.00 89.25 91 ALA A N 1
ATOM 722 C CA . ALA A 1 91 ? -14.936 9.439 9.781 1.00 89.25 91 ALA A CA 1
ATOM 723 C C . ALA A 1 91 ? -14.600 9.653 11.269 1.00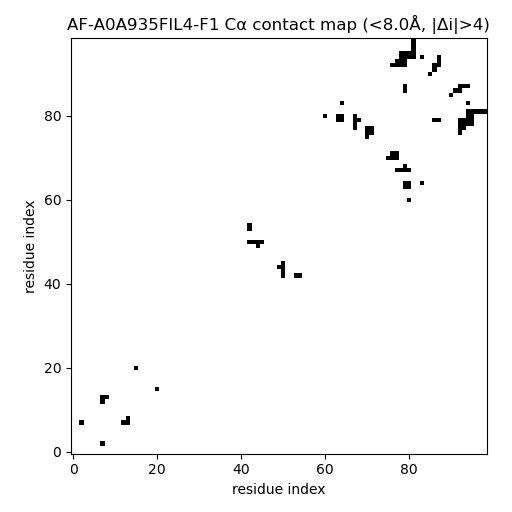 89.25 91 ALA A C 1
ATOM 725 O O . ALA A 1 91 ? -15.237 9.038 12.127 1.00 89.25 91 ALA A O 1
ATOM 726 N N . GLY A 1 92 ? -13.609 10.498 11.582 1.00 90.19 92 GLY A N 1
ATOM 727 C CA . GLY A 1 92 ? -13.226 10.844 12.955 1.00 90.19 92 GLY A CA 1
ATOM 728 C C . GLY A 1 92 ? -12.683 9.674 13.781 1.00 90.19 92 GLY A C 1
ATOM 729 O O . GLY A 1 92 ? -12.762 9.703 15.006 1.00 90.19 92 GLY A O 1
ATOM 730 N N . VAL A 1 93 ? -12.174 8.616 13.141 1.00 92.62 93 VAL A N 1
ATOM 731 C CA . VAL A 1 93 ? -11.692 7.417 13.843 1.00 92.62 93 VAL A CA 1
ATOM 732 C C . VAL A 1 93 ? -10.294 7.653 14.420 1.00 92.62 93 VAL A C 1
ATOM 734 O O . VAL A 1 93 ? -9.408 8.170 13.736 1.00 92.62 93 VAL A O 1
ATOM 737 N N . CYS A 1 94 ? -10.074 7.234 15.668 1.00 92.00 94 CYS A N 1
ATOM 738 C CA . CYS A 1 94 ? -8.764 7.306 16.315 1.00 92.00 94 CYS A CA 1
ATOM 739 C C . CYS A 1 94 ? -7.721 6.503 15.531 1.00 92.00 94 CYS A C 1
ATOM 741 O O . CYS A 1 94 ? -7.979 5.374 15.123 1.00 92.00 94 CYS A O 1
ATOM 743 N N . CYS A 1 95 ? -6.529 7.065 15.349 1.00 93.31 95 CYS A N 1
ATOM 744 C CA . CYS A 1 95 ? -5.437 6.438 14.608 1.00 93.31 95 CYS A CA 1
ATOM 745 C C . CYS A 1 95 ? -4.263 6.160 15.548 1.00 93.31 95 CYS A C 1
ATOM 747 O O . CYS A 1 95 ? -3.964 6.982 16.415 1.00 93.31 95 CYS A O 1
ATOM 749 N N . ALA A 1 96 ? -3.616 5.008 15.381 1.00 93.12 96 ALA A N 1
ATOM 750 C CA . ALA A 1 96 ? -2.444 4.641 16.162 1.00 93.12 96 ALA A CA 1
ATOM 751 C C . ALA A 1 96 ? -1.277 5.606 15.898 1.00 93.12 96 ALA A C 1
ATOM 753 O O . ALA A 1 96 ? -1.178 6.217 14.827 1.00 93.12 96 ALA A O 1
ATOM 754 N N . GLN A 1 97 ? -0.390 5.733 16.884 1.00 90.50 97 GLN A N 1
ATOM 755 C CA . GLN A 1 97 ? 0.829 6.528 16.756 1.00 90.50 97 GLN A CA 1
ATOM 756 C C . GLN A 1 97 ? 1.792 5.907 15.734 1.00 90.50 97 GLN A C 1
ATOM 758 O O . GLN A 1 97 ? 1.725 4.711 15.442 1.00 90.50 97 GLN A O 1
ATOM 763 N N . ALA A 1 98 ? 2.663 6.744 15.168 1.00 85.06 98 ALA A N 1
ATOM 764 C CA . ALA A 1 98 ? 3.703 6.291 14.254 1.00 85.06 98 ALA A CA 1
ATOM 765 C C . ALA A 1 98 ? 4.684 5.352 14.983 1.00 85.06 98 ALA A C 1
ATOM 767 O O . ALA A 1 98 ? 5.026 5.652 16.129 1.00 85.06 98 ALA A O 1
ATOM 768 N N . PRO A 1 99 ? 5.105 4.240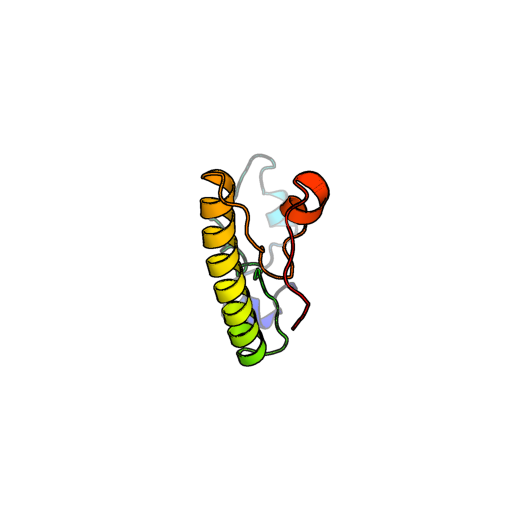 14.352 1.00 75.81 99 PRO A N 1
ATOM 769 C CA . PRO A 1 99 ? 6.189 3.402 14.857 1.00 75.81 99 PRO A CA 1
ATOM 770 C C . PRO A 1 99 ? 7.559 4.078 14.724 1.00 75.81 99 PRO A C 1
ATOM 772 O O . PRO A 1 99 ? 7.704 4.971 13.854 1.00 75.81 99 PRO A O 1
#

Solvent-accessible surface area (backbone atoms only — not comparable to full-atom values): 6400 Å² total; per-residue (Å²): 134,83,79,52,75,66,57,28,56,76,68,74,50,78,84,81,50,72,76,55,57,73,67,54,58,93,86,63,74,81,95,67,84,77,84,76,77,79,79,85,59,96,65,80,51,100,43,74,64,63,30,52,52,53,50,51,54,48,50,53,51,52,51,51,39,51,53,38,49,52,42,43,74,73,67,47,86,63,68,34,48,57,90,57,55,66,53,34,74,79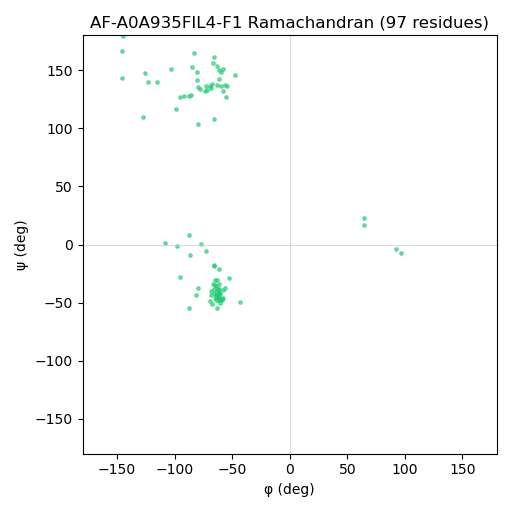,66,70,39,50,59,43,73,80,131

pLDDT: mean 85.98, std 9.18, range [51.94, 95.81]

Radius of gyr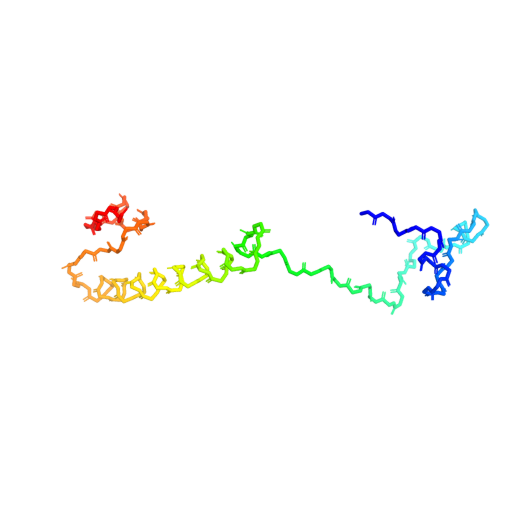ation: 25.43 Å; Cα contacts (8 Å, |Δi|>4): 55; chains: 1; bounding box: 44×25×67 Å

Sequence (99 aa):
MRPSSRERQRAGRSVLGRRQVLRQSAFSSPGSCEPRRQPSPRVAGGNKWARIEALARLRSFLAGYREAWLQWRAGARGVVPFGTYGLRVYAGVCCAQAP

Secondary structure (DSSP, 8-state):
-PPPHHHHHHTTPPPPPHHHHTTS-TT---SSPPPPPPP--SS--SSHHHHHHHHHHHHHHHHHHHHHHHHHHTT---PBPTT--HHHHHH---BPPP-

Foldseek 3Di:
DDDDPVVCVVVVHDDDDPVRVVPDDPPDDDPDDDDDPDDPDPDDDPDPVRRVVVVVVVVVLVVQQVVVVVCVVVVHQDEHEPPDDCCCPPVVHHYDDDD

Mean predicted aligned error: 11.64 Å